Protein AF-A0A857FPC5-F1 (afdb_monomer)

Sequence (94 aa):
MDDSLPRWLDRQGLADYLSVKYHSIARLQQEGKIPQPTYHLGPRMPRWDRHQVDETMGIGAAAERRQEMDELIAKICADIRSGADRKKQKKSGR

Solvent-accessible surface area (backbone atoms only — not comparable to full-atom values): 5486 Å² total; per-residue (Å²): 133,89,89,70,80,64,58,64,24,42,62,64,52,43,16,60,74,67,74,47,58,66,73,49,52,63,53,36,43,74,71,63,50,36,62,82,61,44,49,90,82,34,94,90,45,52,30,36,52,50,66,56,36,43,64,56,54,28,58,68,60,54,52,53,53,50,52,56,51,50,54,52,49,52,51,54,55,50,51,56,54,54,56,52,53,59,55,52,58,69,65,72,77,115

Radius of gyration: 23.42 Å; Cα contacts (8 Å, |Δi|>4): 63; chains: 1; bounding box: 48×35×68 Å

Secondary structure (DSSP, 8-state):
------SEEEHHHHHHHTT--HHHHHHHHHTTSSPPPB-TT-TT--EEEHHHHHHHHTHHHHHHHHHHHHHHHHHHHHHHHHHHHHHHHHHS--

Mean predicted aligned error: 12.82 Å

Foldseek 3Di:
DDDCLDQKAWLVRVCVVVVHDSVCVVVCVVVQQADFFDQPVHPVTTIGGPVRNCVSNVVVPVVVVVVVVVVVVVVVVVVVVVVVVVVVVVVVPD

pLDDT: mean 74.98, std 12.75, range [41.25, 89.06]

Structure (mmCIF, N/CA/C/O backbone):
data_AF-A0A857FPC5-F1
#
_entry.id   AF-A0A857FPC5-F1
#
loop_
_atom_site.group_PDB
_atom_site.id
_atom_site.type_symbol
_atom_site.label_atom_id
_atom_site.label_alt_id
_atom_site.label_comp_id
_atom_site.label_asym_id
_atom_site.label_entity_id
_atom_site.label_seq_id
_atom_site.pdbx_PDB_ins_code
_atom_site.Cartn_x
_atom_site.Cartn_y
_atom_site.Cartn_z
_atom_site.occupancy
_atom_site.B_iso_or_equiv
_atom_site.auth_seq_id
_atom_site.auth_comp_id
_atom_site.auth_asym_id
_atom_site.auth_atom_id
_atom_site.pdbx_PDB_model_num
ATOM 1 N N . MET A 1 1 ? -6.932 -24.475 -5.933 1.00 41.25 1 MET A N 1
ATOM 2 C CA . MET A 1 1 ? -5.791 -24.484 -6.867 1.00 41.25 1 MET A CA 1
ATOM 3 C C . MET A 1 1 ? -4.613 -23.870 -6.127 1.00 41.25 1 MET A C 1
ATOM 5 O O . MET A 1 1 ? -4.593 -22.657 -5.974 1.00 41.25 1 MET A O 1
ATOM 9 N N . ASP A 1 2 ? -3.747 -24.731 -5.588 1.00 41.53 2 ASP A N 1
ATOM 10 C CA . ASP A 1 2 ? -2.465 -24.423 -4.926 1.00 41.53 2 ASP A CA 1
ATOM 11 C C . ASP A 1 2 ? -1.594 -23.515 -5.812 1.00 41.53 2 ASP A C 1
ATOM 13 O O . ASP A 1 2 ? -1.496 -23.734 -7.019 1.00 41.53 2 ASP A O 1
ATOM 17 N N . ASP A 1 3 ? -1.158 -22.359 -5.316 1.00 47.44 3 ASP A N 1
ATOM 18 C CA . ASP A 1 3 ? 0.049 -22.147 -4.486 1.00 47.44 3 ASP A CA 1
ATOM 19 C C . ASP A 1 3 ? 1.365 -22.175 -5.280 1.00 47.44 3 ASP A C 1
ATOM 21 O O . ASP A 1 3 ? 2.263 -22.980 -5.071 1.00 47.44 3 ASP A O 1
ATOM 25 N N . SER A 1 4 ? 1.478 -21.275 -6.257 1.00 56.88 4 SER A N 1
ATOM 26 C CA . SER A 1 4 ? 2.765 -20.864 -6.831 1.00 56.88 4 SER A CA 1
ATOM 27 C C . SER A 1 4 ? 2.597 -19.514 -7.515 1.00 56.88 4 SER A C 1
ATOM 29 O O . SER A 1 4 ? 2.775 -19.373 -8.725 1.00 56.88 4 SER A O 1
ATOM 31 N N . LEU A 1 5 ? 2.199 -18.493 -6.749 1.00 61.41 5 LEU A N 1
ATOM 32 C CA . LEU A 1 5 ? 2.338 -17.119 -7.229 1.00 61.41 5 LEU A CA 1
ATOM 33 C C . LEU A 1 5 ? 3.818 -16.910 -7.594 1.00 61.41 5 LEU A C 1
ATOM 35 O O . LEU A 1 5 ? 4.683 -17.162 -6.747 1.00 61.41 5 LEU A O 1
ATOM 39 N N . PRO A 1 6 ? 4.136 -16.497 -8.833 1.00 71.25 6 PRO A N 1
ATOM 40 C CA . PRO A 1 6 ? 5.513 -16.386 -9.275 1.00 71.25 6 PRO A CA 1
ATOM 41 C C . PRO A 1 6 ? 6.256 -15.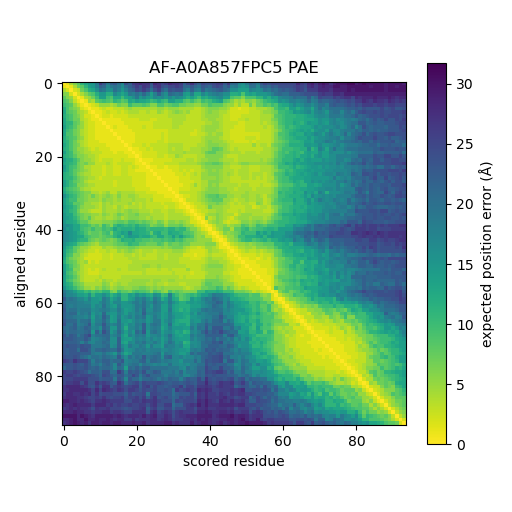397 -8.379 1.00 71.25 6 PRO A C 1
ATOM 43 O O . PRO A 1 6 ? 5.815 -14.267 -8.175 1.00 71.25 6 PRO A O 1
ATOM 46 N N . ARG A 1 7 ? 7.408 -15.830 -7.849 1.00 79.25 7 ARG A N 1
ATOM 47 C CA . ARG A 1 7 ? 8.286 -14.998 -7.011 1.00 79.25 7 ARG A CA 1
ATOM 48 C C . ARG A 1 7 ? 8.629 -13.667 -7.682 1.00 79.25 7 ARG A C 1
ATOM 50 O O . ARG A 1 7 ? 8.776 -12.656 -7.007 1.00 79.25 7 ARG A O 1
ATOM 57 N N . TRP A 1 8 ? 8.729 -13.685 -9.007 1.00 85.94 8 TRP A N 1
ATOM 58 C CA . TRP A 1 8 ? 8.985 -12.519 -9.834 1.00 85.94 8 TRP A CA 1
ATOM 59 C C . TRP A 1 8 ? 7.695 -12.034 -10.490 1.00 85.94 8 TRP A C 1
ATOM 61 O O . TRP A 1 8 ? 7.130 -12.708 -11.351 1.00 85.94 8 TRP A O 1
ATOM 71 N N . LEU A 1 9 ? 7.264 -10.836 -10.118 1.00 86.12 9 LEU A N 1
ATOM 72 C CA . LEU A 1 9 ? 6.062 -10.195 -10.626 1.00 86.12 9 LEU A CA 1
ATOM 73 C C . LEU A 1 9 ? 6.410 -9.232 -11.766 1.00 86.12 9 LEU A C 1
ATOM 75 O O . LEU A 1 9 ? 7.356 -8.445 -11.684 1.00 86.12 9 LEU A O 1
ATOM 79 N N . ASP A 1 10 ? 5.636 -9.299 -12.849 1.00 87.00 10 ASP A N 1
ATOM 80 C CA . ASP A 1 10 ? 5.570 -8.233 -13.853 1.00 87.00 10 ASP A CA 1
ATOM 81 C C . ASP A 1 10 ? 4.882 -6.993 -13.274 1.00 87.00 10 ASP A C 1
ATOM 83 O O . ASP A 1 10 ? 4.195 -7.082 -12.261 1.00 87.00 10 ASP A O 1
ATOM 87 N N . ARG A 1 11 ? 4.967 -5.850 -13.953 1.00 86.00 11 ARG A N 1
ATOM 88 C CA . ARG A 1 11 ? 4.212 -4.657 -13.571 1.00 86.00 11 ARG A CA 1
ATOM 89 C C . ARG A 1 11 ? 2.704 -4.913 -13.503 1.00 86.00 11 ARG A C 1
ATOM 91 O O . ARG A 1 11 ? 2.050 -4.397 -12.600 1.00 86.00 11 ARG A O 1
ATOM 98 N N . GLN A 1 12 ? 2.153 -5.708 -14.423 1.00 86.62 12 GLN A N 1
ATOM 99 C CA . GLN A 1 12 ? 0.739 -6.091 -14.361 1.00 86.62 12 GLN A CA 1
ATOM 100 C C . GLN A 1 12 ? 0.462 -7.075 -13.215 1.00 86.62 12 GLN A C 1
ATOM 102 O O . GLN A 1 12 ? -0.513 -6.896 -12.494 1.00 86.62 12 GLN A O 1
ATOM 107 N N . GLY A 1 13 ? 1.342 -8.058 -13.000 1.00 88.19 13 GLY A N 1
ATOM 108 C CA . GLY A 1 13 ? 1.208 -9.015 -11.894 1.00 88.19 13 GLY A CA 1
ATOM 109 C C . GLY A 1 13 ? 1.339 -8.359 -10.517 1.00 88.19 13 GLY A C 1
ATOM 110 O O . GLY A 1 13 ? 0.637 -8.729 -9.588 1.00 88.19 13 GLY A O 1
ATOM 111 N N . LEU A 1 14 ? 2.183 -7.334 -10.393 1.00 87.81 14 LEU A N 1
ATOM 112 C CA . LEU A 1 14 ? 2.326 -6.540 -9.177 1.00 87.81 14 LEU A CA 1
ATOM 113 C C . LEU A 1 14 ? 1.083 -5.685 -8.916 1.00 87.81 14 LEU A C 1
ATOM 115 O O . LEU A 1 14 ? 0.656 -5.551 -7.774 1.00 87.81 14 LEU A O 1
ATOM 119 N N . ALA A 1 15 ? 0.506 -5.105 -9.969 1.00 89.06 15 ALA A N 1
ATOM 120 C CA . ALA A 1 15 ? -0.729 -4.338 -9.867 1.00 89.06 15 ALA A CA 1
ATOM 121 C C . ALA A 1 15 ? -1.893 -5.212 -9.379 1.00 89.06 15 ALA A C 1
ATOM 123 O O . ALA A 1 15 ? -2.622 -4.795 -8.483 1.00 89.06 15 ALA A O 1
ATOM 124 N N . ASP A 1 16 ? -2.007 -6.428 -9.915 1.00 88.69 16 ASP A N 1
ATOM 125 C CA . ASP A 1 16 ? -2.982 -7.428 -9.472 1.00 88.69 16 ASP A CA 1
ATOM 126 C C . ASP A 1 16 ? -2.730 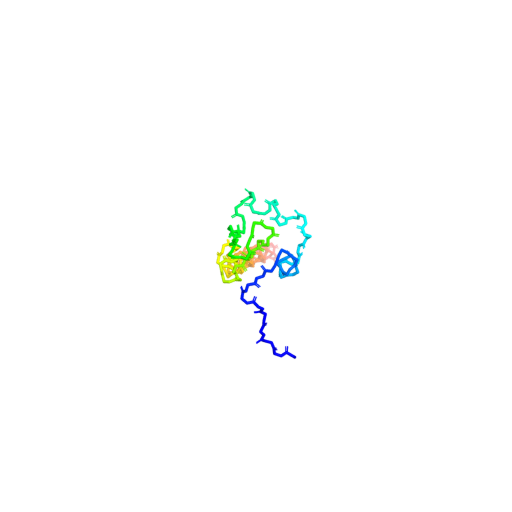-7.856 -8.016 1.00 88.69 16 ASP A C 1
ATOM 128 O O . ASP A 1 16 ? -3.620 -7.746 -7.174 1.00 88.69 16 ASP A O 1
ATOM 132 N N . TYR A 1 17 ? -1.479 -8.198 -7.683 1.00 85.50 17 TYR A N 1
ATOM 133 C CA . TYR A 1 17 ? -1.069 -8.603 -6.334 1.00 85.50 17 TYR A CA 1
ATOM 134 C C . TYR A 1 17 ? -1.387 -7.546 -5.270 1.00 85.50 17 TYR A C 1
ATOM 136 O O . TYR A 1 17 ? -1.897 -7.861 -4.199 1.00 85.50 17 TYR A O 1
ATOM 144 N N . LEU A 1 18 ? -1.112 -6.276 -5.573 1.00 83.25 18 LEU A N 1
ATOM 145 C CA . LEU A 1 18 ? -1.381 -5.155 -4.675 1.00 83.25 18 LEU A CA 1
ATOM 146 C C . LEU A 1 18 ? -2.822 -4.630 -4.785 1.00 83.25 18 LEU A C 1
ATOM 148 O O . LEU A 1 18 ? -3.172 -3.690 -4.074 1.00 83.25 18 LEU A O 1
ATOM 152 N N . SER A 1 19 ? -3.651 -5.191 -5.674 1.00 86.12 19 SER A N 1
ATOM 153 C CA . SER A 1 19 ? -4.996 -4.688 -5.994 1.00 86.12 19 SER A CA 1
ATOM 154 C C . SER A 1 19 ? -5.020 -3.179 -6.297 1.00 86.12 19 SER A C 1
ATOM 156 O O . SER A 1 19 ? -5.913 -2.441 -5.877 1.00 86.12 19 SER A O 1
ATOM 158 N N . VAL A 1 20 ? -4.024 -2.696 -7.044 1.00 86.50 20 VAL A N 1
ATOM 159 C CA . VAL A 1 20 ? -3.905 -1.293 -7.471 1.00 86.50 20 VAL A CA 1
ATOM 160 C C . VAL A 1 20 ? -3.932 -1.169 -8.990 1.00 86.50 20 VAL A C 1
ATOM 162 O O . VAL A 1 20 ? -3.690 -2.111 -9.737 1.00 86.50 20 VAL A O 1
ATOM 165 N N . LYS A 1 21 ? -4.181 0.044 -9.493 1.00 88.19 21 LYS A N 1
ATOM 166 C CA . LYS A 1 21 ? -4.098 0.314 -10.934 1.00 88.19 21 LYS A CA 1
ATOM 167 C C . LYS A 1 21 ? -2.645 0.252 -11.417 1.00 88.19 21 LYS A C 1
ATOM 169 O O . LYS A 1 21 ? -1.746 0.789 -10.777 1.00 88.19 21 LYS A O 1
ATOM 174 N N . TYR A 1 22 ? -2.433 -0.267 -12.628 1.00 86.56 22 TYR A N 1
ATOM 175 C CA . TYR A 1 22 ? -1.121 -0.359 -13.296 1.00 86.56 22 TYR A CA 1
ATOM 176 C C . TYR A 1 22 ? -0.311 0.956 -13.301 1.00 86.56 22 TYR A C 1
ATOM 178 O O . TYR A 1 22 ? 0.922 0.976 -13.218 1.00 86.56 22 TYR A O 1
ATOM 186 N N . HIS A 1 23 ? -1.010 2.086 -13.405 1.00 86.4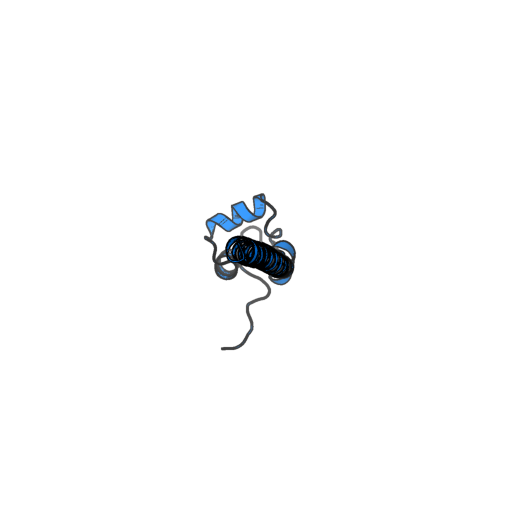4 23 HIS A N 1
ATOM 187 C CA . HIS A 1 23 ? -0.404 3.416 -13.482 1.00 86.44 23 HIS A CA 1
ATOM 188 C C . HIS A 1 23 ? 0.090 3.880 -12.105 1.00 86.44 23 HIS A C 1
ATOM 190 O O . HIS A 1 23 ? 1.086 4.595 -12.018 1.00 86.44 23 HIS A O 1
ATOM 196 N N . SER A 1 24 ? -0.549 3.403 -11.033 1.00 84.88 24 SER A N 1
ATOM 197 C CA . SER A 1 24 ? -0.165 3.691 -9.654 1.00 84.88 24 SER A CA 1
ATOM 198 C C . SER A 1 24 ? 1.181 3.076 -9.286 1.00 84.88 24 SER A C 1
ATOM 200 O O . SER A 1 24 ? 1.854 3.621 -8.426 1.00 84.88 24 SER A O 1
ATOM 202 N N . ILE A 1 25 ? 1.622 2.007 -9.960 1.00 87.12 25 ILE A N 1
ATOM 203 C CA . ILE A 1 25 ? 2.916 1.360 -9.683 1.00 87.12 25 ILE A CA 1
ATOM 204 C C . ILE A 1 25 ? 4.089 2.338 -9.826 1.00 87.12 25 ILE A C 1
ATOM 206 O O . ILE A 1 25 ? 4.924 2.424 -8.934 1.00 87.12 25 ILE A O 1
ATOM 210 N N . ALA A 1 26 ? 4.122 3.139 -10.897 1.00 84.88 26 ALA A N 1
ATOM 211 C CA . ALA A 1 26 ? 5.195 4.118 -11.100 1.00 84.88 26 ALA A CA 1
ATOM 212 C C . ALA A 1 26 ? 5.208 5.187 -9.996 1.00 84.88 26 ALA A C 1
ATOM 214 O O . ALA A 1 26 ? 6.265 5.600 -9.527 1.00 84.88 26 ALA A O 1
ATOM 215 N N . ARG A 1 27 ? 4.020 5.596 -9.545 1.00 87.12 27 ARG A N 1
ATOM 216 C CA . ARG A 1 27 ? 3.866 6.552 -8.453 1.00 87.12 27 ARG A CA 1
ATOM 217 C C . ARG A 1 27 ? 4.304 5.948 -7.113 1.00 87.12 27 ARG A C 1
ATOM 219 O O . ARG A 1 27 ? 5.059 6.580 -6.391 1.00 87.12 27 ARG A O 1
ATOM 226 N N . LEU A 1 28 ? 3.897 4.716 -6.806 1.00 84.19 28 LEU A N 1
ATOM 227 C CA . LEU A 1 28 ? 4.291 4.004 -5.584 1.00 84.19 28 LEU A CA 1
ATOM 228 C C . LEU A 1 28 ? 5.806 3.781 -5.512 1.00 84.19 28 LEU A C 1
ATOM 230 O O . LEU A 1 28 ? 6.382 3.862 -4.431 1.00 84.19 28 LEU A O 1
ATOM 234 N N . GLN A 1 29 ? 6.448 3.548 -6.658 1.00 85.12 29 GLN A N 1
ATOM 235 C CA . GLN A 1 29 ? 7.903 3.465 -6.761 1.00 85.12 29 GLN A CA 1
ATOM 236 C C . GLN A 1 29 ? 8.566 4.813 -6.448 1.00 85.12 29 GLN A C 1
ATOM 238 O O . GLN A 1 29 ? 9.523 4.857 -5.682 1.00 85.12 29 GLN A O 1
ATOM 243 N N . GLN A 1 30 ? 8.050 5.917 -7.002 1.00 83.25 30 GLN A N 1
ATOM 244 C CA . GLN A 1 30 ? 8.542 7.267 -6.694 1.00 83.25 30 GLN A CA 1
ATOM 245 C C . GLN A 1 30 ? 8.321 7.653 -5.226 1.00 83.25 30 GLN A C 1
ATOM 247 O O . GLN A 1 30 ? 9.160 8.325 -4.638 1.00 83.25 30 GLN A O 1
ATOM 252 N N . GLU A 1 31 ? 7.218 7.203 -4.625 1.00 83.56 31 GLU A N 1
ATOM 253 C CA . GLU A 1 31 ? 6.919 7.390 -3.201 1.00 83.56 31 GLU A CA 1
ATOM 254 C C . GLU A 1 31 ? 7.750 6.473 -2.280 1.00 83.56 31 GLU A C 1
ATOM 256 O O . GLU A 1 31 ? 7.651 6.601 -1.063 1.00 83.56 31 GLU A O 1
ATOM 261 N N . GLY A 1 32 ? 8.545 5.541 -2.825 1.00 81.81 32 GLY A N 1
ATOM 262 C CA . GLY A 1 32 ? 9.348 4.593 -2.042 1.00 81.81 32 GLY A CA 1
ATOM 263 C C . GLY A 1 32 ? 8.527 3.524 -1.311 1.00 81.81 32 GLY A C 1
ATOM 264 O O . GLY A 1 32 ? 9.027 2.898 -0.383 1.00 81.81 32 GLY A O 1
ATOM 265 N N . LYS A 1 33 ? 7.267 3.315 -1.713 1.00 82.31 33 LYS A N 1
ATOM 266 C CA . LYS A 1 33 ? 6.350 2.331 -1.107 1.00 82.31 33 LYS A CA 1
ATOM 267 C C . LYS A 1 33 ? 6.548 0.913 -1.632 1.00 82.31 33 LYS A C 1
ATOM 269 O O . LYS A 1 33 ? 6.095 -0.037 -1.009 1.00 82.31 33 LYS A O 1
ATOM 274 N N . ILE A 1 34 ? 7.188 0.770 -2.787 1.00 86.25 34 ILE A N 1
ATOM 275 C CA . ILE A 1 34 ? 7.537 -0.521 -3.385 1.00 86.25 34 ILE A CA 1
ATOM 276 C C . ILE A 1 34 ? 9.018 -0.513 -3.781 1.00 86.25 34 ILE A C 1
ATOM 278 O O . ILE A 1 34 ? 9.555 0.558 -4.087 1.00 86.25 34 ILE A O 1
ATOM 282 N N . PRO A 1 35 ? 9.685 -1.678 -3.794 1.00 85.06 35 PRO A N 1
ATOM 283 C CA . PRO A 1 35 ? 11.104 -1.763 -4.104 1.00 85.06 35 PRO A CA 1
ATOM 284 C C . PRO A 1 35 ? 11.395 -1.401 -5.564 1.00 85.06 35 PRO A C 1
ATOM 286 O O . PRO A 1 35 ? 10.513 -1.386 -6.433 1.00 85.06 35 PRO A O 1
ATOM 289 N N . GLN A 1 36 ? 12.669 -1.116 -5.837 1.00 84.00 36 GLN A N 1
ATOM 290 C CA . GLN A 1 36 ? 13.130 -0.856 -7.196 1.00 84.00 36 GLN A CA 1
ATOM 291 C C . GLN A 1 36 ? 12.989 -2.126 -8.054 1.00 84.00 36 GLN A C 1
ATOM 293 O O . GLN A 1 36 ? 13.330 -3.219 -7.597 1.00 84.00 36 GLN A O 1
ATOM 298 N N . PRO A 1 37 ? 12.509 -2.008 -9.301 1.00 85.38 37 PRO A N 1
ATOM 299 C CA . PRO A 1 37 ? 12.443 -3.138 -10.206 1.00 85.38 37 PRO A CA 1
ATOM 300 C C . PRO A 1 37 ? 13.838 -3.617 -10.599 1.00 85.38 37 PRO A C 1
ATOM 302 O O . PRO A 1 37 ? 14.760 -2.834 -10.831 1.00 85.38 37 PRO A O 1
ATOM 305 N N . THR A 1 38 ? 13.957 -4.925 -10.765 1.00 84.12 38 THR A N 1
ATOM 306 C CA . THR A 1 38 ? 15.111 -5.569 -11.380 1.00 84.12 38 THR A CA 1
ATOM 307 C C . THR A 1 38 ? 14.912 -5.634 -12.895 1.00 84.12 38 THR A C 1
ATOM 309 O O . THR A 1 38 ? 13.863 -6.064 -13.374 1.00 84.12 38 THR A O 1
ATOM 312 N N . TYR A 1 39 ? 15.936 -5.251 -13.661 1.00 82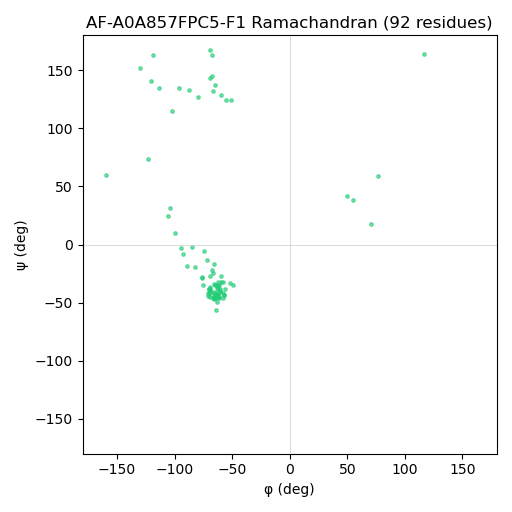.25 39 TYR A N 1
ATOM 313 C CA . TYR A 1 39 ? 15.915 -5.220 -15.134 1.00 82.25 39 TYR A CA 1
ATOM 314 C C . TYR A 1 39 ? 16.682 -6.388 -15.774 1.00 82.25 39 TYR A C 1
ATOM 316 O O . TYR A 1 39 ? 17.253 -6.249 -16.853 1.00 82.25 39 TYR A O 1
ATOM 324 N N . HIS A 1 40 ? 16.710 -7.551 -15.116 1.00 74.38 40 HIS A N 1
ATOM 325 C CA . HIS A 1 40 ? 17.527 -8.699 -15.538 1.00 74.38 40 HIS A CA 1
ATOM 326 C C . HIS A 1 40 ? 17.186 -9.206 -16.954 1.00 74.38 40 HIS A C 1
ATOM 328 O O . HIS A 1 40 ? 18.043 -9.743 -17.642 1.00 74.38 40 HIS A O 1
ATOM 334 N N . LEU A 1 41 ? 15.945 -9.002 -17.409 1.00 70.75 41 LEU A N 1
ATOM 335 C CA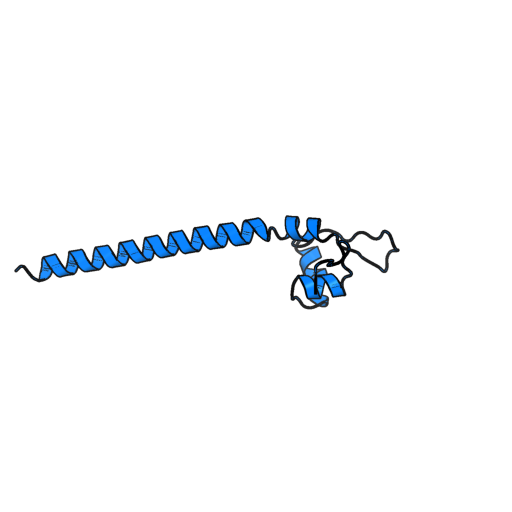 . LEU A 1 41 ? 15.457 -9.400 -18.737 1.00 70.75 41 LEU A CA 1
ATOM 336 C C . LEU A 1 41 ? 15.438 -8.237 -19.751 1.00 70.75 41 LEU A C 1
ATOM 338 O O . LEU A 1 41 ? 14.889 -8.371 -20.842 1.00 70.75 41 LEU A O 1
ATOM 342 N N . GLY A 1 42 ? 16.028 -7.091 -19.397 1.00 75.69 42 GLY A N 1
ATOM 343 C CA . GLY A 1 42 ? 16.153 -5.912 -20.249 1.00 75.69 42 GLY A CA 1
ATOM 344 C C . GLY A 1 42 ? 15.420 -4.673 -19.717 1.00 75.69 42 GLY A C 1
ATOM 345 O O . GLY A 1 42 ? 14.522 -4.767 -18.876 1.00 75.69 42 GLY A O 1
ATOM 346 N N . PRO A 1 43 ? 15.753 -3.480 -20.244 1.00 71.19 43 PRO A N 1
ATOM 347 C CA . PRO A 1 43 ? 15.268 -2.196 -19.723 1.00 71.19 43 PRO A CA 1
ATOM 348 C C . PRO A 1 43 ? 13.753 -1.990 -19.883 1.00 71.19 43 PRO A C 1
ATOM 350 O O . PRO A 1 43 ? 13.171 -1.133 -19.227 1.00 71.19 43 PRO A O 1
ATOM 353 N N . ARG A 1 44 ? 13.095 -2.773 -20.750 1.00 74.56 44 ARG A N 1
ATOM 354 C CA . ARG A 1 44 ? 11.644 -2.699 -20.999 1.00 74.56 44 ARG A CA 1
ATOM 355 C C . ARG A 1 44 ? 10.825 -3.659 -20.134 1.00 74.56 44 ARG A C 1
ATOM 357 O O . ARG A 1 44 ? 9.602 -3.575 -20.169 1.00 74.56 44 ARG A O 1
ATOM 364 N N . MET A 1 45 ? 11.471 -4.555 -19.385 1.00 75.81 45 MET A N 1
ATOM 365 C CA . MET A 1 45 ? 10.810 -5.610 -18.608 1.00 75.81 45 MET A CA 1
ATOM 366 C C . MET A 1 45 ? 11.200 -5.511 -17.125 1.00 75.81 45 MET A C 1
ATOM 368 O O . MET A 1 45 ? 11.998 -6.319 -16.644 1.00 75.81 45 MET A O 1
ATOM 372 N N . PRO A 1 46 ? 10.671 -4.511 -16.393 1.00 82.69 46 PRO A N 1
ATOM 373 C CA . PRO A 1 46 ? 10.887 -4.403 -14.958 1.00 82.69 46 PRO A CA 1
ATOM 374 C C . PRO A 1 46 ? 10.202 -5.563 -14.222 1.00 82.69 46 PRO A C 1
ATOM 376 O O . PRO A 1 46 ? 9.033 -5.871 -14.468 1.00 82.69 46 PRO A O 1
ATOM 379 N N . ARG A 1 47 ? 10.938 -6.206 -13.313 1.00 87.69 47 ARG A N 1
ATOM 380 C CA . ARG A 1 47 ? 10.459 -7.310 -12.473 1.00 87.69 47 ARG A CA 1
ATOM 381 C C . ARG A 1 47 ? 10.587 -6.947 -11.000 1.00 87.69 47 ARG A C 1
ATO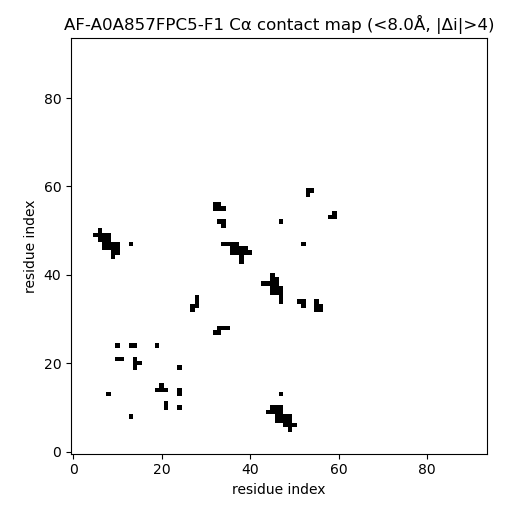M 383 O O . ARG A 1 47 ? 11.597 -6.379 -10.596 1.00 87.69 47 ARG A O 1
ATOM 390 N N . TRP A 1 48 ? 9.603 -7.328 -10.198 1.00 88.38 48 TRP A N 1
ATOM 391 C CA . TRP A 1 48 ? 9.625 -7.144 -8.747 1.00 88.38 48 TRP A CA 1
ATOM 392 C C . TRP A 1 48 ? 9.676 -8.491 -8.046 1.00 88.38 48 TRP A C 1
ATOM 394 O O . TRP A 1 48 ? 8.941 -9.403 -8.417 1.00 88.38 48 TRP A O 1
ATOM 404 N N . ASP A 1 49 ? 10.538 -8.616 -7.041 1.00 87.56 49 ASP A N 1
ATOM 405 C CA . ASP A 1 49 ? 10.534 -9.784 -6.166 1.00 87.56 49 ASP A CA 1
ATOM 406 C C . ASP A 1 49 ? 9.421 -9.628 -5.121 1.00 87.56 49 ASP A C 1
ATOM 408 O O . ASP A 1 49 ? 9.316 -8.603 -4.445 1.00 87.56 49 ASP A O 1
ATOM 412 N N . ARG A 1 50 ? 8.564 -10.644 -5.020 1.00 84.94 50 ARG A N 1
ATOM 413 C CA . ARG A 1 50 ? 7.396 -10.652 -4.137 1.00 84.94 50 ARG A CA 1
ATOM 414 C C . ARG A 1 50 ? 7.776 -10.502 -2.665 1.00 84.94 50 ARG A C 1
ATOM 416 O O . ARG A 1 50 ? 7.081 -9.780 -1.960 1.00 84.94 50 ARG A O 1
ATOM 423 N N . HIS A 1 51 ? 8.842 -11.159 -2.207 1.00 82.88 51 HIS A N 1
ATOM 424 C CA . HIS A 1 51 ? 9.260 -11.072 -0.805 1.00 82.88 51 HIS A CA 1
ATOM 425 C C . HIS A 1 51 ? 9.717 -9.655 -0.483 1.00 82.88 51 HIS A C 1
ATOM 427 O O . HIS A 1 51 ? 9.246 -9.060 0.476 1.00 82.88 51 HIS A O 1
ATOM 433 N N . GLN A 1 52 ? 10.514 -9.070 -1.373 1.00 83.62 52 GLN A N 1
ATOM 434 C CA . GLN A 1 52 ? 10.977 -7.696 -1.221 1.00 83.62 52 GLN A CA 1
ATOM 435 C C . GLN A 1 52 ? 9.825 -6.681 -1.218 1.00 83.62 52 GLN A C 1
ATOM 437 O O . GLN A 1 52 ? 9.863 -5.692 -0.484 1.00 83.62 52 GLN A O 1
ATOM 442 N N . VAL A 1 53 ? 8.791 -6.906 -2.038 1.00 83.56 53 VAL A N 1
ATOM 443 C CA . VAL A 1 53 ? 7.567 -6.087 -2.032 1.00 83.56 53 VAL A CA 1
ATOM 444 C C . VAL A 1 53 ? 6.849 -6.207 -0.691 1.00 83.56 53 VAL A C 1
ATOM 446 O O . VAL A 1 53 ? 6.446 -5.184 -0.143 1.00 83.56 53 VAL A O 1
ATOM 449 N N . ASP A 1 54 ? 6.710 -7.422 -0.164 1.00 81.06 54 ASP A N 1
ATOM 450 C CA . ASP A 1 54 ? 6.038 -7.691 1.110 1.00 81.06 54 ASP A CA 1
ATOM 451 C C . ASP A 1 54 ? 6.769 -7.034 2.294 1.00 81.06 54 ASP A C 1
ATOM 453 O O . ASP A 1 54 ? 6.152 -6.336 3.103 1.00 81.06 54 ASP A O 1
ATOM 457 N N . GLU A 1 55 ? 8.101 -7.152 2.313 1.00 80.31 55 GLU A N 1
ATOM 458 C CA . GLU A 1 55 ? 8.990 -6.506 3.283 1.00 80.31 55 GLU A CA 1
ATOM 459 C C . GLU A 1 55 ? 8.894 -4.975 3.214 1.00 80.31 55 GLU A C 1
ATOM 461 O O . GLU A 1 55 ? 8.763 -4.312 4.242 1.00 80.31 55 GLU A O 1
ATOM 466 N N . THR A 1 56 ? 8.908 -4.401 2.005 1.00 81.38 56 THR A N 1
ATOM 467 C CA . THR A 1 56 ? 8.879 -2.938 1.807 1.00 81.38 56 THR A CA 1
ATOM 468 C C . THR A 1 56 ? 7.523 -2.338 2.166 1.00 81.38 56 THR A C 1
ATOM 470 O O . THR A 1 56 ? 7.449 -1.289 2.804 1.00 81.38 56 THR A O 1
ATOM 473 N N . MET A 1 57 ? 6.437 -3.001 1.767 1.00 75.62 57 MET A N 1
ATOM 474 C CA . MET A 1 57 ? 5.079 -2.576 2.110 1.00 75.62 57 MET A CA 1
ATOM 475 C C . MET A 1 57 ? 4.765 -2.823 3.590 1.00 75.62 57 MET A C 1
ATOM 477 O O . MET A 1 57 ? 3.767 -2.306 4.095 1.00 75.62 57 MET A O 1
ATOM 481 N N . GLY A 1 58 ? 5.606 -3.601 4.283 1.00 67.38 58 GLY A N 1
ATOM 482 C CA . GLY A 1 58 ? 5.416 -3.965 5.67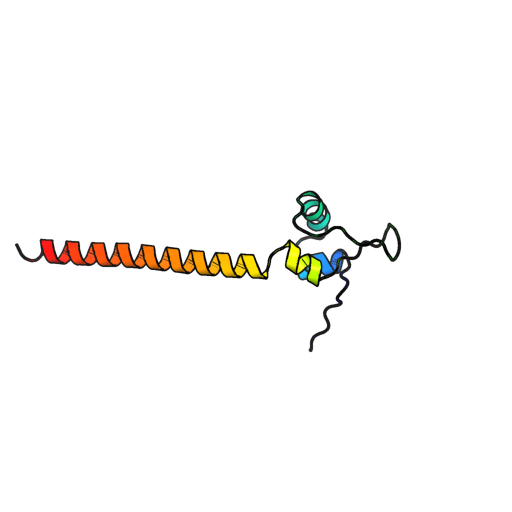6 1.00 67.38 58 GLY A CA 1
ATOM 483 C C . GLY A 1 58 ? 4.050 -4.603 5.891 1.00 67.38 58 GLY A C 1
ATOM 484 O O . GLY A 1 58 ? 3.407 -4.295 6.888 1.00 67.38 58 GLY A O 1
ATOM 485 N N . ILE A 1 59 ? 3.572 -5.431 4.952 1.00 59.78 59 ILE A N 1
ATOM 486 C CA . ILE A 1 59 ? 2.215 -6.007 5.008 1.00 59.78 59 ILE A CA 1
ATOM 487 C C . ILE A 1 59 ? 2.032 -6.808 6.309 1.00 59.78 59 ILE A C 1
ATOM 489 O O . ILE A 1 59 ? 0.960 -6.746 6.911 1.00 59.78 59 ILE A O 1
ATOM 493 N N . GLY A 1 60 ? 3.102 -7.427 6.823 1.00 52.16 60 GLY A N 1
ATOM 494 C CA . GLY A 1 60 ? 3.150 -7.977 8.184 1.00 52.16 60 GLY A CA 1
ATOM 495 C C . GLY A 1 60 ? 3.016 -6.912 9.286 1.00 52.16 60 GLY A C 1
ATOM 496 O O . GLY A 1 60 ? 2.079 -6.949 10.077 1.00 52.16 60 GLY A O 1
ATOM 497 N N . ALA A 1 61 ? 3.883 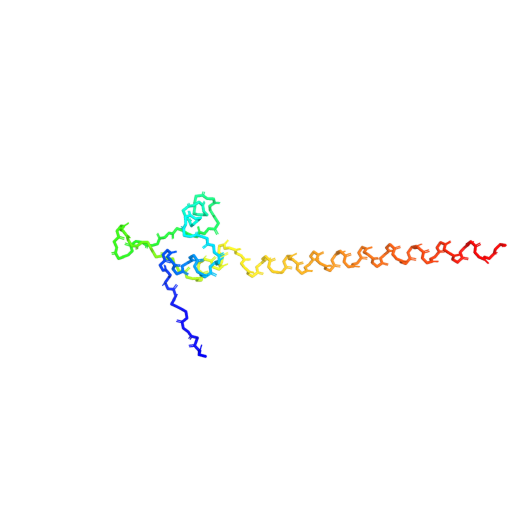-5.896 9.297 1.00 52.38 61 ALA A N 1
ATOM 498 C CA . ALA A 1 61 ? 3.924 -4.875 10.353 1.00 52.38 61 ALA A CA 1
ATOM 499 C C . ALA A 1 61 ? 2.712 -3.913 10.365 1.00 52.38 61 ALA A C 1
ATOM 501 O O . ALA A 1 61 ? 2.363 -3.336 11.397 1.00 52.38 61 ALA A O 1
ATOM 502 N N . ALA A 1 62 ? 2.070 -3.685 9.219 1.00 52.41 62 ALA A N 1
ATOM 503 C CA . ALA A 1 62 ? 0.883 -2.843 9.094 1.00 52.41 62 ALA A CA 1
ATOM 504 C C . ALA A 1 62 ? -0.369 -3.543 9.638 1.00 52.41 62 ALA A C 1
ATOM 506 O O . ALA A 1 62 ? -1.227 -2.884 10.231 1.00 52.41 62 ALA A O 1
ATOM 507 N N . ALA A 1 63 ? -0.462 -4.866 9.471 1.00 55.31 63 ALA A N 1
ATOM 508 C CA . ALA A 1 63 ? -1.526 -5.668 10.061 1.00 55.31 63 ALA A CA 1
ATOM 509 C C . ALA A 1 63 ? -1.415 -5.690 11.594 1.00 55.31 63 ALA A C 1
ATOM 511 O O . ALA A 1 63 ? -2.405 -5.411 12.271 1.00 55.31 63 ALA A O 1
ATOM 512 N N . GLU A 1 64 ? -0.208 -5.902 12.127 1.00 58.97 64 GLU A N 1
ATOM 513 C CA . GLU A 1 64 ? 0.054 -5.885 13.574 1.00 58.97 64 GLU A CA 1
ATOM 514 C C . GLU A 1 64 ? -0.252 -4.513 14.196 1.00 58.97 64 GLU A C 1
ATOM 516 O O . GLU A 1 64 ? -0.996 -4.422 15.172 1.00 58.97 64 GLU A O 1
ATOM 521 N N . ARG A 1 65 ? 0.195 -3.409 13.573 1.00 62.59 65 ARG A N 1
ATOM 522 C CA . ARG A 1 65 ? -0.137 -2.052 14.055 1.00 62.59 65 ARG A CA 1
ATOM 523 C C . ARG A 1 65 ? -1.633 -1.740 14.026 1.00 62.59 65 ARG A C 1
ATOM 525 O O . ARG A 1 65 ? -2.116 -0.976 14.860 1.00 62.59 65 ARG A O 1
ATOM 532 N N . ARG A 1 66 ? -2.381 -2.301 13.071 1.00 62.56 66 ARG A N 1
ATOM 533 C CA . ARG A 1 66 ? -3.838 -2.128 13.011 1.00 62.56 66 ARG A CA 1
ATOM 534 C C . ARG A 1 66 ? -4.538 -2.878 14.144 1.00 62.56 66 ARG A C 1
ATOM 536 O O . ARG A 1 66 ? -5.491 -2.333 14.689 1.00 62.56 66 ARG A O 1
ATOM 543 N N . GLN A 1 67 ? -4.071 -4.075 14.499 1.00 66.88 67 GLN A N 1
ATOM 544 C CA . GLN A 1 67 ? -4.603 -4.848 15.629 1.00 66.88 67 GLN A CA 1
ATOM 545 C C . GLN A 1 67 ? -4.349 -4.136 16.961 1.00 66.88 67 GLN A C 1
ATOM 547 O O . GLN A 1 67 ? -5.286 -3.932 17.727 1.00 66.88 67 GLN A O 1
ATOM 552 N N . GLU A 1 68 ? -3.128 -3.642 17.171 1.00 70.00 68 GLU A N 1
ATOM 553 C CA . GLU A 1 68 ? -2.764 -2.903 18.386 1.00 70.00 68 GLU 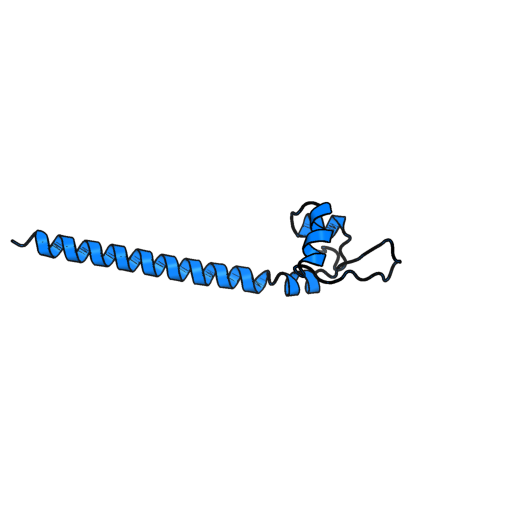A CA 1
ATOM 554 C C . GLU A 1 68 ? -3.609 -1.622 18.556 1.00 70.00 68 GLU A C 1
ATOM 556 O O . GLU A 1 68 ? -4.064 -1.290 19.654 1.00 70.00 68 GLU A O 1
ATOM 561 N N . MET A 1 69 ? -3.900 -0.922 17.451 1.00 74.25 69 MET A N 1
ATOM 562 C CA . MET A 1 69 ? -4.767 0.259 17.459 1.00 74.25 69 MET A CA 1
ATOM 563 C C . MET A 1 69 ? -6.238 -0.087 17.743 1.00 74.25 69 MET A C 1
ATOM 565 O O . MET A 1 69 ? -6.907 0.660 18.457 1.00 74.25 69 MET A O 1
ATOM 569 N N . ASP A 1 70 ? -6.742 -1.208 17.221 1.00 78.56 70 ASP A N 1
ATOM 570 C CA . ASP A 1 70 ? -8.110 -1.680 17.478 1.00 78.56 70 ASP A CA 1
ATOM 571 C C . ASP A 1 70 ? -8.292 -2.068 18.957 1.00 78.56 70 ASP A C 1
ATOM 573 O O . ASP A 1 70 ? -9.254 -1.645 19.600 1.00 78.56 70 ASP A O 1
ATOM 577 N N . GLU A 1 71 ? -7.305 -2.753 19.546 1.00 79.25 71 GLU A N 1
ATOM 578 C CA . GLU A 1 71 ? -7.279 -3.078 20.977 1.00 79.25 71 GLU A CA 1
ATOM 579 C C . GLU A 1 71 ? -7.227 -1.825 21.862 1.00 79.25 71 GLU A C 1
ATOM 581 O O . GLU A 1 71 ? -7.943 -1.732 22.868 1.00 79.25 71 GLU A O 1
ATOM 586 N N . LEU A 1 72 ? -6.433 -0.819 21.479 1.00 83.06 72 LEU A N 1
ATOM 587 C CA . LEU A 1 72 ? -6.373 0.449 22.203 1.00 83.06 72 LEU A CA 1
ATOM 588 C C . LEU A 1 72 ? -7.723 1.187 22.155 1.00 83.06 72 LEU A C 1
ATOM 590 O O . LEU A 1 72 ? -8.190 1.688 23.183 1.00 83.06 72 LEU A O 1
ATOM 594 N N . ILE A 1 73 ? -8.384 1.217 20.993 1.00 84.56 73 ILE A N 1
ATOM 595 C CA . ILE A 1 73 ? -9.720 1.813 20.832 1.00 84.56 73 ILE A CA 1
ATOM 596 C C . ILE A 1 73 ? -10.753 1.045 21.665 1.00 84.56 73 ILE A C 1
ATOM 598 O O . ILE A 1 73 ? -11.533 1.666 22.393 1.00 84.56 73 ILE A O 1
ATOM 602 N N . ALA A 1 74 ? -10.733 -0.290 21.628 1.00 85.00 74 ALA A N 1
ATOM 603 C CA . ALA A 1 74 ? -11.630 -1.129 22.417 1.00 85.00 74 ALA A CA 1
ATOM 604 C C . ALA A 1 74 ? -11.489 -0.850 23.922 1.00 85.00 74 ALA A C 1
ATOM 606 O O . ALA A 1 74 ? -12.494 -0.704 24.629 1.00 85.00 74 ALA A O 1
ATOM 607 N N . LYS A 1 75 ? -10.251 -0.681 24.406 1.00 83.25 75 LYS A N 1
ATOM 608 C CA . LYS A 1 75 ? -9.964 -0.326 25.801 1.00 83.25 75 LYS A CA 1
ATOM 609 C C . LYS A 1 75 ? -10.512 1.052 26.178 1.00 83.25 75 LYS A C 1
ATOM 611 O O . LYS A 1 75 ? -11.153 1.183 27.222 1.00 83.25 75 LYS A O 1
ATOM 616 N N . ILE A 1 76 ? -10.323 2.064 25.329 1.00 84.69 76 ILE A N 1
ATOM 617 C CA . ILE A 1 76 ? -10.864 3.417 25.555 1.00 84.69 76 ILE A CA 1
ATOM 618 C C . ILE A 1 76 ? -12.399 3.381 25.595 1.00 84.69 76 ILE A C 1
ATOM 620 O O . ILE A 1 76 ? -13.021 3.953 26.493 1.00 84.69 76 ILE A O 1
ATOM 624 N N . CYS A 1 77 ? -13.033 2.660 24.667 1.00 82.81 77 CYS A N 1
ATOM 625 C CA . CYS A 1 77 ? -14.485 2.506 24.644 1.00 82.81 77 CYS A CA 1
ATOM 626 C C . CYS A 1 77 ? -15.032 1.794 25.896 1.00 82.81 77 CYS A C 1
ATOM 628 O O . CYS A 1 77 ? -16.124 2.140 26.359 1.00 82.81 77 CYS A O 1
ATOM 630 N N . ALA A 1 78 ? -14.307 0.820 26.453 1.00 76.50 78 ALA A N 1
ATOM 631 C CA . ALA A 1 78 ? -14.692 0.123 27.683 1.00 76.50 78 ALA A CA 1
ATOM 632 C C . ALA A 1 78 ? -14.582 1.015 28.934 1.00 76.50 78 ALA A C 1
ATOM 634 O O . ALA A 1 78 ? -15.463 0.972 29.804 1.00 76.50 78 ALA A O 1
ATOM 635 N N . ASP A 1 79 ? -13.553 1.862 29.005 1.00 76.06 79 ASP A N 1
ATOM 636 C CA . ASP A 1 79 ? -13.345 2.795 30.118 1.00 76.06 79 ASP A CA 1
ATOM 637 C C . ASP A 1 79 ? -14.451 3.864 30.178 1.00 76.06 79 ASP A C 1
ATOM 639 O O . ASP A 1 79 ? -15.101 4.042 31.213 1.00 76.06 79 ASP A O 1
ATOM 643 N N . ILE A 1 80 ? -14.785 4.470 29.030 1.00 77.06 80 ILE A N 1
ATOM 644 C CA . ILE A 1 80 ? -15.886 5.444 28.914 1.00 77.06 80 ILE A CA 1
ATOM 645 C C . ILE A 1 80 ? -17.216 4.827 29.375 1.00 77.06 80 ILE A C 1
ATOM 647 O O . ILE A 1 80 ? -17.987 5.454 30.110 1.00 77.06 80 ILE A O 1
ATOM 651 N N . ARG A 1 81 ? -17.486 3.578 28.974 1.00 72.25 81 ARG A N 1
ATOM 652 C CA . ARG A 1 81 ? -18.718 2.858 29.328 1.00 72.25 81 ARG A CA 1
ATOM 653 C C . ARG A 1 81 ? -18.798 2.568 30.832 1.00 72.25 81 ARG A C 1
ATOM 655 O O . ARG A 1 81 ? -19.850 2.769 31.435 1.00 72.25 81 ARG A O 1
ATOM 662 N N . SER A 1 82 ? -17.681 2.188 31.451 1.00 71.50 82 SER A N 1
ATOM 663 C CA . SER A 1 82 ? -17.588 1.943 32.899 1.00 71.50 82 SER A CA 1
ATOM 664 C C . SER A 1 82 ? -17.718 3.231 33.724 1.00 71.50 82 SER A C 1
ATOM 666 O O . SER A 1 82 ? -18.348 3.248 34.786 1.00 71.50 82 SER A O 1
ATOM 668 N N . GLY A 1 83 ? -17.173 4.343 33.223 1.00 66.06 83 GLY A N 1
ATOM 669 C CA . GLY A 1 83 ? -17.324 5.663 33.836 1.00 66.06 83 GLY A CA 1
ATOM 670 C C . GLY A 1 83 ? -18.768 6.177 33.807 1.00 66.06 83 GLY A C 1
ATOM 671 O O . GLY A 1 83 ? -19.216 6.824 34.759 1.00 66.06 83 GLY A O 1
ATOM 672 N N . ALA A 1 84 ? -19.522 5.854 32.752 1.00 63.22 84 ALA A N 1
ATOM 673 C CA . ALA A 1 84 ? -20.937 6.198 32.633 1.00 63.22 84 ALA A CA 1
ATOM 674 C C . ALA A 1 84 ? -21.820 5.431 33.637 1.00 63.22 84 ALA A C 1
ATOM 676 O O . ALA A 1 84 ? -22.702 6.035 34.255 1.00 63.22 84 ALA A O 1
ATOM 677 N N . ASP A 1 85 ? -21.551 4.139 33.855 1.00 60.66 85 ASP A N 1
ATOM 678 C CA . ASP A 1 85 ? -22.309 3.302 34.798 1.00 60.66 85 ASP A CA 1
ATOM 679 C C . ASP A 1 85 ? -22.157 3.781 36.255 1.00 60.66 85 ASP A C 1
ATOM 681 O O . ASP A 1 85 ? -23.144 4.036 36.955 1.00 60.66 85 ASP A O 1
ATOM 685 N N . ARG A 1 86 ? -20.918 4.078 36.674 1.00 59.69 86 ARG A N 1
ATOM 686 C CA . ARG A 1 86 ? -20.626 4.631 38.012 1.00 59.69 86 ARG A CA 1
ATOM 687 C C . ARG A 1 86 ? -21.325 5.966 38.281 1.00 59.69 86 ARG A C 1
ATOM 689 O O . ARG A 1 86 ? -21.683 6.265 39.423 1.00 59.69 86 ARG A O 1
ATOM 696 N N . LYS A 1 87 ? -21.529 6.790 37.248 1.00 59.41 87 LYS A N 1
ATOM 697 C CA . LYS A 1 87 ? -22.202 8.096 37.365 1.00 59.41 87 LYS A CA 1
ATOM 698 C C . LYS A 1 87 ? -23.722 7.955 37.508 1.00 59.41 87 LYS A C 1
ATOM 700 O O . LYS A 1 87 ? -24.341 8.796 38.160 1.00 59.41 87 LYS A O 1
ATOM 705 N N . LYS A 1 88 ? -24.310 6.892 36.945 1.00 58.19 88 LYS A N 1
ATOM 706 C CA . LYS A 1 88 ? -25.735 6.552 37.095 1.00 58.19 88 LYS A CA 1
ATOM 707 C C . LYS A 1 88 ? -26.055 6.061 38.510 1.00 58.19 88 LYS A C 1
ATOM 709 O O . LYS A 1 88 ? -27.001 6.565 39.108 1.00 58.19 88 LYS A O 1
ATOM 714 N N . GLN A 1 89 ? -25.225 5.186 39.086 1.00 57.28 89 GLN A N 1
ATOM 715 C CA . GLN A 1 89 ? -25.424 4.697 40.460 1.00 57.28 89 GLN A CA 1
ATOM 716 C C . GLN A 1 89 ? -25.389 5.817 41.511 1.00 57.28 89 GLN A C 1
ATOM 718 O O . GLN A 1 89 ? -26.235 5.852 42.399 1.00 57.28 89 GLN A O 1
ATOM 723 N N . LYS A 1 90 ? -24.485 6.800 41.377 1.00 57.94 90 LYS A N 1
ATOM 724 C CA . LYS A 1 90 ? -24.420 7.944 42.309 1.00 57.94 90 LYS A CA 1
ATOM 725 C C . LYS A 1 90 ? -25.621 8.894 42.238 1.00 57.94 90 LYS A C 1
ATOM 727 O O . LYS A 1 90 ? -25.850 9.627 43.193 1.00 57.94 90 LYS A O 1
ATOM 732 N N . LYS A 1 91 ? -26.370 8.919 41.130 1.00 56.59 91 LYS A N 1
ATOM 733 C CA . LYS A 1 91 ? -27.569 9.766 40.983 1.00 56.59 91 LYS A CA 1
ATOM 734 C C . LYS A 1 91 ? -28.860 9.091 41.451 1.00 56.59 91 LYS A C 1
ATOM 736 O O . LYS A 1 91 ? -29.820 9.804 41.698 1.00 56.59 91 LYS A O 1
ATOM 741 N N . SER A 1 92 ? -28.885 7.762 41.570 1.00 57.09 92 SER A N 1
ATOM 742 C CA . SER A 1 92 ? -30.094 7.008 41.934 1.00 57.09 92 SER A CA 1
ATOM 743 C C . SER A 1 92 ? -30.218 6.702 43.433 1.00 57.09 92 SER A C 1
ATOM 745 O O . SER A 1 92 ? -31.208 6.105 43.838 1.00 57.09 92 SER A O 1
ATOM 747 N N . GLY A 1 93 ? -29.220 7.077 44.242 1.00 55.00 93 GLY A N 1
ATOM 748 C CA . GLY A 1 93 ? -29.193 6.879 45.697 1.00 55.00 93 GLY A CA 1
ATOM 749 C C . GLY A 1 93 ? -29.429 8.151 46.521 1.00 55.00 93 GLY A C 1
ATOM 750 O O . GLY A 1 93 ? -28.931 8.221 47.641 1.00 55.00 93 GLY A O 1
ATOM 751 N N . ARG A 1 94 ? -30.105 9.167 45.966 1.00 47.69 94 ARG A N 1
ATOM 752 C CA . ARG A 1 94 ? -30.503 10.387 46.686 1.00 47.69 94 ARG A CA 1
ATOM 753 C C . ARG A 1 94 ? -32.016 10.514 46.727 1.00 47.69 94 ARG A C 1
ATOM 755 O O . ARG A 1 94 ? -32.632 10.225 45.680 1.00 47.69 94 ARG A O 1
#

Organism: Komagataeibacter xylinus (NCBI:txid28448)

Nearest PDB structures (foldseek):
  5d90-assembly2_C  TM=5.704E-01  e=2.139E-01  Haemophilus influenzae Rd KW20
  3d70-assembly1_A-2  TM=5.118E-01  e=1.019E+00  synthetic construct
  3d6y-assembly1_A  TM=4.810E-01  e=8.897E-01  Bacillus subtilis
  3d71-assembly1_A-2  TM=4.596E-01  e=1.249E+00  Bacillus subtilis
  1exi-assembly1_A  TM=4.794E-01  e=2.009E+00  Bacillus subtilis